Protein AF-A0AA51HCH2-F1 (afdb_monomer)

Sequence (78 aa):
MSENKQISRKEFIKSMGYTAAGVVAAGSLGGLLTGCSTSAPAADVDTSQAPEFPWPYKKLDPAVVEAAAFQGYKEKGG

Solvent-accessible surface area (backbone atoms only — not comparable to full-atom values): 5042 Å² total; per-residue (Å²): 134,88,79,79,77,78,76,49,74,68,57,48,53,51,51,50,49,53,52,52,52,48,51,50,52,50,50,51,49,45,54,57,45,39,73,77,54,57,74,58,76,77,66,93,62,78,61,92,72,61,77,67,84,80,72,85,87,72,93,75,60,68,70,62,51,51,54,52,51,52,50,48,41,70,74,69,69,113

pLDDT: mean 70.5, std 14.48, range [36.12, 94.31]

Structure (mmCIF, N/CA/C/O backbone):
data_AF-A0AA51HCH2-F1
#
_entry.id   AF-A0AA51HCH2-F1
#
loop_
_atom_site.group_PDB
_atom_site.id
_atom_site.type_symbol
_atom_site.label_atom_id
_atom_site.label_alt_id
_atom_site.label_comp_id
_atom_site.label_asym_id
_atom_site.label_entity_id
_atom_site.label_seq_id
_atom_site.pdbx_PDB_ins_code
_atom_site.Cartn_x
_atom_site.Cartn_y
_atom_site.Cartn_z
_atom_site.occupancy
_atom_site.B_iso_or_equiv
_atom_site.auth_seq_id
_atom_site.auth_comp_id
_atom_site.auth_asym_id
_atom_site.auth_atom_id
_atom_site.pdbx_PDB_model_num
ATOM 1 N N . MET A 1 1 ? -43.106 14.798 31.551 1.00 36.12 1 MET A N 1
ATOM 2 C CA . MET A 1 1 ? -42.028 15.061 32.525 1.00 36.12 1 MET A CA 1
ATOM 3 C C . MET A 1 1 ? -40.715 15.008 31.765 1.00 36.12 1 MET A C 1
ATOM 5 O O . MET A 1 1 ? -40.293 13.920 31.403 1.00 36.12 1 MET A O 1
ATOM 9 N N . SER A 1 2 ? -40.133 16.156 31.414 1.00 49.91 2 SER A N 1
ATOM 10 C CA . SER A 1 2 ? -38.815 16.190 30.768 1.00 49.91 2 SER A CA 1
ATOM 11 C C . SER A 1 2 ? -37.758 16.085 31.858 1.00 49.91 2 SER A C 1
ATOM 13 O O . SER A 1 2 ? -37.501 17.041 32.588 1.00 49.91 2 SER A O 1
ATOM 15 N N . GLU A 1 3 ? -37.217 14.886 32.022 1.00 51.69 3 GLU A N 1
ATOM 16 C CA . GLU A 1 3 ? -36.195 14.582 33.013 1.00 51.69 3 GLU A CA 1
ATOM 17 C C . GLU A 1 3 ? -34.873 15.219 32.559 1.00 51.69 3 GLU A C 1
ATOM 19 O O . GLU A 1 3 ? -34.174 14.715 31.681 1.00 51.69 3 GLU A O 1
ATOM 24 N N . ASN A 1 4 ? -34.554 16.391 33.111 1.00 58.78 4 ASN A N 1
ATOM 25 C CA . ASN A 1 4 ? -33.266 17.046 32.904 1.00 58.78 4 ASN A CA 1
ATOM 26 C C . ASN A 1 4 ? -32.187 16.235 33.629 1.00 58.78 4 ASN A C 1
ATOM 28 O O . ASN A 1 4 ? -31.877 16.489 34.794 1.00 58.78 4 ASN A O 1
ATOM 32 N N . LYS A 1 5 ? -31.642 15.223 32.947 1.00 65.25 5 LYS A N 1
ATOM 33 C CA . LYS A 1 5 ? -30.565 14.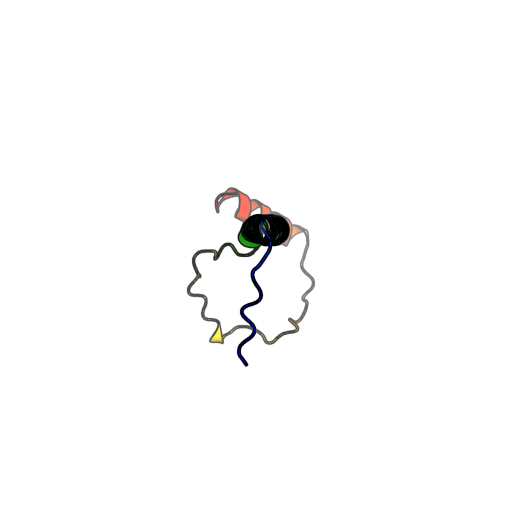371 33.455 1.00 65.25 5 LYS A CA 1
ATOM 34 C C . LYS A 1 5 ? -29.299 15.212 33.620 1.00 65.25 5 LYS A C 1
ATOM 36 O O . LYS A 1 5 ? -28.527 15.386 32.681 1.00 65.25 5 LYS A O 1
ATOM 41 N N . GLN A 1 6 ? -29.111 15.769 34.815 1.00 72.25 6 GLN A N 1
ATOM 42 C CA . GLN A 1 6 ? -27.917 16.532 35.168 1.00 72.25 6 GLN A CA 1
ATOM 43 C C . GLN A 1 6 ? -26.695 15.620 35.020 1.00 72.25 6 GLN A C 1
ATOM 45 O O . GLN A 1 6 ? -26.543 14.631 35.739 1.00 72.25 6 GLN A O 1
ATOM 50 N N . ILE A 1 7 ? -25.848 15.913 34.034 1.00 76.81 7 ILE A N 1
ATOM 51 C CA . ILE A 1 7 ? -24.656 15.117 33.761 1.00 76.81 7 ILE A CA 1
ATOM 52 C C . ILE A 1 7 ? -23.623 15.407 34.860 1.00 76.81 7 ILE A C 1
ATOM 54 O O . ILE A 1 7 ? -23.354 16.564 35.189 1.00 76.81 7 ILE A O 1
ATOM 58 N N . SER A 1 8 ? -23.062 14.370 35.484 1.00 82.94 8 SER A N 1
ATOM 59 C CA . SER A 1 8 ? -22.038 14.583 36.514 1.00 82.94 8 SER A CA 1
ATOM 60 C C . SER A 1 8 ? -20.742 15.094 35.873 1.00 82.94 8 SER A C 1
ATOM 62 O O . SER A 1 8 ? -20.439 14.750 34.730 1.00 82.94 8 SER A O 1
ATOM 64 N N . ARG A 1 9 ? -19.926 15.864 36.610 1.00 80.00 9 ARG A N 1
ATOM 65 C CA . ARG A 1 9 ? -18.621 16.362 36.117 1.00 80.00 9 ARG A CA 1
ATOM 66 C C . ARG A 1 9 ? -17.731 15.237 35.578 1.00 80.00 9 ARG A C 1
ATOM 68 O O . ARG A 1 9 ? -17.022 15.429 34.598 1.00 80.00 9 ARG A O 1
ATOM 75 N N . LYS A 1 10 ? -17.801 14.051 36.191 1.00 80.38 10 LYS A N 1
ATOM 76 C CA . LYS A 1 10 ? -17.076 12.854 35.748 1.00 80.38 10 LYS A CA 1
ATOM 77 C C . LYS A 1 10 ? -17.582 12.352 34.395 1.00 80.38 10 LYS A C 1
ATOM 79 O O . LYS A 1 10 ? -16.771 12.046 33.529 1.00 80.38 10 LYS A O 1
ATOM 84 N N . GLU A 1 11 ? -18.898 12.301 34.205 1.00 79.56 11 GLU A N 1
ATOM 85 C CA . GLU A 1 11 ? -19.506 11.887 32.935 1.00 79.56 11 GLU A CA 1
ATOM 86 C C . GLU A 1 11 ? -19.270 12.919 31.827 1.00 79.56 11 GLU A C 1
ATOM 88 O O . GLU A 1 11 ? -19.052 12.541 30.682 1.00 79.56 11 GLU A O 1
ATOM 93 N N . PHE A 1 12 ? -19.217 14.206 32.174 1.00 81.06 12 PHE A N 1
ATOM 94 C CA . PHE A 1 12 ? -18.852 15.280 31.252 1.00 81.06 12 PHE A CA 1
ATOM 95 C C . PHE A 1 12 ? -17.386 15.201 30.799 1.00 81.06 12 PHE A C 1
ATOM 97 O O . PHE A 1 12 ? -17.102 15.246 29.609 1.00 81.06 12 PHE A O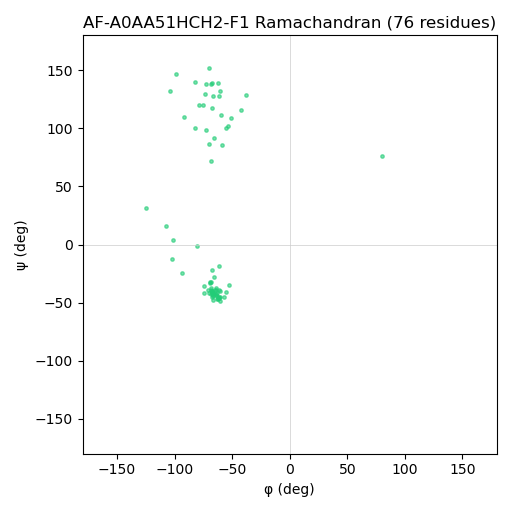 1
ATOM 104 N N . ILE A 1 13 ? -16.436 15.023 31.724 1.00 82.75 13 ILE A N 1
ATOM 105 C CA . ILE A 1 13 ? -15.013 14.872 31.368 1.00 82.75 13 ILE A CA 1
ATOM 106 C C . ILE A 1 13 ? -14.799 13.596 30.547 1.00 82.75 13 ILE A C 1
ATOM 108 O O . ILE A 1 13 ? -14.044 13.595 29.578 1.00 82.75 13 ILE A O 1
ATOM 112 N N . LYS A 1 14 ? -15.495 12.510 30.903 1.00 77.69 14 LYS A N 1
ATOM 113 C CA . LYS A 1 14 ? -15.452 11.253 30.157 1.00 77.69 14 LYS A CA 1
ATOM 114 C C . LYS A 1 14 ? -16.009 11.430 28.743 1.00 77.69 14 LYS A C 1
ATOM 116 O O . LYS A 1 14 ? -15.358 11.001 27.796 1.00 77.69 14 LYS A O 1
ATOM 121 N N . SER A 1 15 ? -17.159 12.088 28.582 1.00 71.50 15 SER A N 1
ATOM 122 C CA . SER A 1 15 ? -17.746 12.336 27.261 1.00 71.50 15 SER A CA 1
ATOM 123 C C . SER A 1 15 ? -16.863 13.238 26.401 1.00 71.50 15 SER A C 1
ATOM 125 O O . SER A 1 15 ? -16.622 12.891 25.250 1.00 71.50 15 SER A O 1
ATOM 127 N N . MET A 1 16 ? -16.298 14.310 26.970 1.00 70.81 16 MET A N 1
ATOM 128 C CA . MET A 1 16 ? -15.313 15.165 26.297 1.00 70.81 16 MET A CA 1
ATOM 129 C C . MET A 1 16 ? -14.051 14.401 25.884 1.00 70.81 16 MET A C 1
ATOM 131 O O . MET A 1 16 ? -13.520 14.628 24.801 1.00 70.81 16 MET A O 1
ATOM 135 N N . GLY A 1 17 ? -13.568 13.485 26.728 1.00 66.81 17 GLY A N 1
ATOM 136 C CA . GLY A 1 17 ? -12.423 12.632 26.412 1.00 66.81 17 GLY A CA 1
ATOM 137 C C . GLY A 1 17 ? -12.695 11.706 25.224 1.00 66.81 17 GLY A C 1
ATOM 138 O O . GLY A 1 17 ? -11.843 11.572 24.348 1.00 66.81 17 GLY A O 1
ATOM 139 N N . TYR A 1 18 ? -13.895 11.119 25.147 1.00 69.19 18 TYR A N 1
ATOM 140 C CA . TYR A 1 18 ? -14.302 10.296 24.004 1.00 69.19 18 TYR A CA 1
ATOM 141 C C . TYR A 1 18 ? -14.445 11.105 22.712 1.00 69.19 18 TYR A C 1
ATOM 143 O O . TYR A 1 18 ? -13.988 10.642 21.669 1.00 69.19 18 TYR A O 1
ATOM 151 N N . THR A 1 19 ? -15.025 12.310 22.752 1.00 67.00 19 THR A N 1
ATOM 152 C CA . THR A 1 19 ? -15.087 13.170 21.560 1.00 67.00 19 THR A CA 1
ATOM 153 C C . THR A 1 19 ? -13.707 13.642 21.129 1.00 67.00 19 THR A C 1
ATOM 155 O O . THR A 1 19 ? -13.416 13.601 19.940 1.00 67.00 19 THR A O 1
ATOM 158 N N . ALA A 1 20 ? -12.830 14.027 22.059 1.00 65.31 20 ALA A N 1
ATOM 159 C CA . ALA A 1 20 ? -11.464 14.429 21.730 1.00 65.31 20 ALA A CA 1
ATOM 160 C C . ALA A 1 20 ? -10.666 13.277 21.097 1.00 65.31 20 ALA A C 1
ATOM 162 O O . ALA A 1 20 ? -10.052 13.462 20.049 1.00 65.31 20 ALA A O 1
ATOM 163 N N . ALA A 1 21 ? -10.729 12.071 21.674 1.00 62.50 21 ALA A N 1
ATOM 164 C CA . ALA A 1 21 ? -10.103 10.883 21.095 1.00 62.50 21 ALA A CA 1
ATOM 165 C C . ALA A 1 21 ? -10.691 10.538 19.715 1.00 62.50 21 ALA A C 1
ATOM 167 O O . ALA A 1 21 ? -9.945 10.197 18.801 1.00 62.50 21 ALA A O 1
ATOM 168 N N . GLY A 1 22 ? -12.009 10.687 19.543 1.00 66.62 22 GLY A N 1
ATOM 169 C CA . GLY A 1 22 ? -12.690 10.498 18.263 1.00 66.62 22 GLY A CA 1
ATOM 170 C C . GLY A 1 22 ? -12.255 11.502 17.195 1.00 66.62 22 GLY A C 1
ATOM 171 O O . GLY A 1 22 ? -11.985 11.101 16.070 1.00 66.62 22 GLY A O 1
ATOM 172 N N . VAL A 1 23 ? -12.119 12.787 17.538 1.00 67.19 23 VAL A N 1
ATOM 173 C CA . VAL A 1 23 ? -11.648 13.836 16.616 1.00 67.19 23 VAL A CA 1
ATOM 174 C C . VAL A 1 23 ? -10.175 13.648 16.263 1.00 67.19 23 VAL A C 1
ATOM 176 O O . VAL A 1 23 ? -9.812 13.820 15.107 1.00 67.19 23 VAL A O 1
ATOM 179 N N . VAL A 1 24 ? -9.324 13.249 17.212 1.00 67.94 24 VAL A N 1
ATOM 180 C CA . VAL A 1 24 ? -7.911 12.951 16.927 1.00 67.94 24 VAL A CA 1
ATOM 181 C C . VAL A 1 24 ? -7.778 11.707 16.051 1.00 67.94 24 VAL A C 1
ATOM 183 O O . VAL A 1 24 ? -6.999 11.730 15.107 1.00 67.94 24 VAL A O 1
ATOM 186 N N . ALA A 1 25 ? -8.554 10.650 16.305 1.00 63.41 25 ALA A N 1
ATOM 187 C CA . ALA A 1 25 ? -8.568 9.451 15.468 1.00 63.41 25 ALA A CA 1
ATOM 188 C C . ALA A 1 25 ? -9.134 9.729 14.067 1.00 63.41 25 ALA A C 1
ATOM 190 O O . ALA A 1 25 ? -8.560 9.298 13.074 1.00 63.41 25 ALA A O 1
ATOM 191 N N . ALA A 1 26 ? -10.226 10.488 13.959 1.00 62.78 26 ALA A N 1
ATOM 192 C CA . ALA A 1 26 ? -10.792 10.891 12.674 1.00 62.78 26 ALA A CA 1
ATOM 193 C C . ALA A 1 26 ? -9.896 11.897 11.937 1.00 62.78 26 ALA A C 1
ATOM 195 O O . ALA A 1 26 ? -9.831 11.863 10.717 1.00 62.78 26 ALA A O 1
ATOM 196 N N . GLY A 1 27 ? -9.177 12.764 12.651 1.00 60.19 27 GLY A N 1
ATOM 197 C CA . GLY A 1 27 ? -8.216 13.710 12.088 1.00 60.19 27 GLY A CA 1
ATOM 198 C C . GLY A 1 27 ? -6.912 13.044 11.647 1.00 60.19 27 GLY A C 1
ATOM 199 O O . GLY A 1 27 ? -6.362 13.415 10.614 1.00 60.19 27 GLY A O 1
ATOM 200 N N . SER A 1 28 ? -6.437 12.023 12.368 1.00 61.19 28 SER A N 1
ATOM 201 C CA . SER A 1 28 ? -5.260 11.236 11.980 1.00 61.19 28 SER A CA 1
ATOM 202 C C . SER A 1 28 ? -5.571 10.284 10.827 1.00 61.19 28 SER A C 1
ATOM 204 O O . SER A 1 28 ? -4.803 10.222 9.869 1.00 61.19 28 SER A O 1
ATOM 206 N N . LEU A 1 29 ? -6.732 9.621 10.854 1.00 60.06 29 LEU A N 1
ATOM 207 C CA . LEU A 1 29 ? -7.256 8.884 9.706 1.00 60.06 29 LEU A CA 1
ATOM 208 C C . LEU A 1 29 ? -7.566 9.827 8.548 1.00 60.06 29 LEU A C 1
ATOM 210 O O . LEU A 1 29 ? -7.277 9.476 7.421 1.00 60.06 29 LEU A O 1
ATOM 214 N N . GLY A 1 30 ? -8.078 11.029 8.804 1.00 59.28 30 GLY A N 1
ATOM 215 C CA . GLY A 1 30 ? -8.307 12.064 7.802 1.00 59.28 30 GLY A CA 1
ATOM 216 C C . GLY A 1 30 ? -7.014 12.502 7.124 1.00 59.28 30 GLY A C 1
ATOM 217 O O . GLY A 1 30 ? -6.978 12.550 5.906 1.00 59.28 30 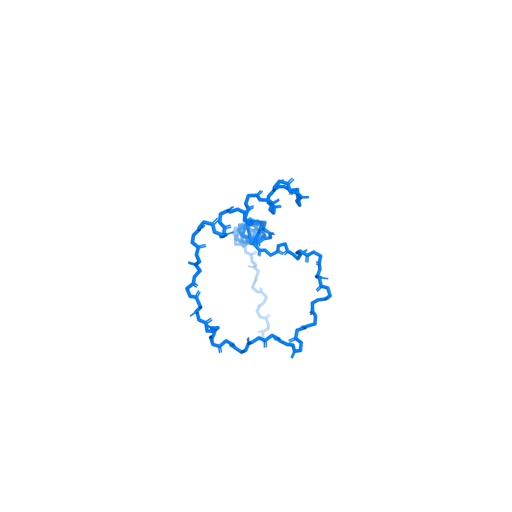GLY A O 1
ATOM 218 N N . GLY A 1 31 ? -5.927 12.732 7.866 1.00 62.56 31 GLY A N 1
ATOM 219 C CA . GLY A 1 31 ? -4.610 13.049 7.297 1.00 62.56 31 GLY A CA 1
ATOM 220 C C . GLY A 1 31 ? -3.980 11.885 6.523 1.00 62.56 31 GLY A C 1
ATOM 221 O O . GLY A 1 31 ? -3.437 12.095 5.441 1.00 62.56 31 GLY A O 1
ATOM 222 N N . LEU A 1 32 ? -4.111 10.648 7.020 1.00 60.25 32 LEU A N 1
ATOM 223 C CA . LEU A 1 32 ? -3.647 9.439 6.322 1.00 60.25 32 LEU A CA 1
ATOM 224 C C . LEU A 1 32 ? -4.476 9.147 5.064 1.00 60.25 32 LEU A C 1
ATOM 226 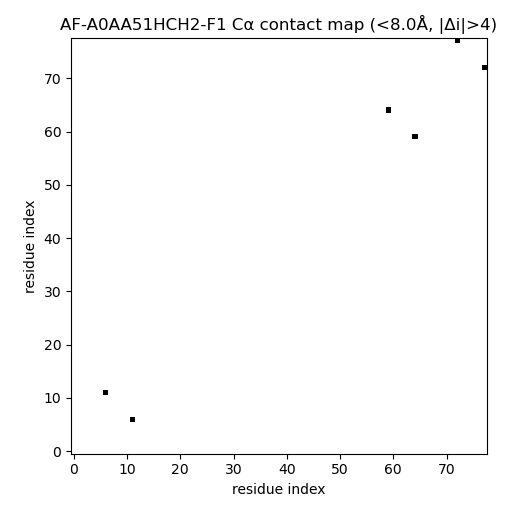O O . LEU A 1 32 ? -3.925 8.844 4.008 1.00 60.25 32 LEU A O 1
ATOM 230 N N . LEU A 1 33 ? -5.797 9.291 5.156 1.00 59.41 33 LEU A N 1
ATOM 231 C CA . LEU A 1 33 ? -6.716 9.16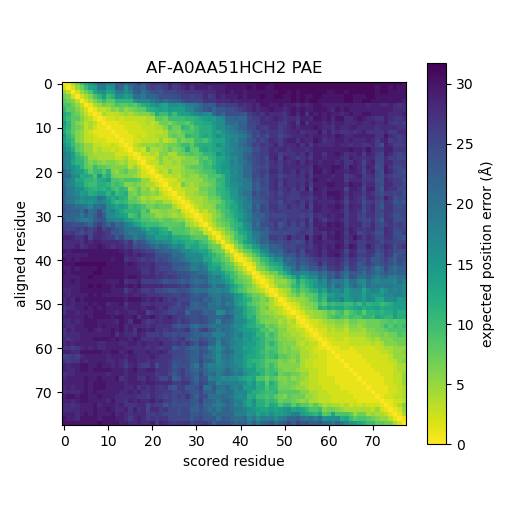9 4.034 1.00 59.41 33 LEU A CA 1
ATOM 232 C C . LEU A 1 33 ? -6.529 10.324 3.062 1.00 59.41 33 LEU A C 1
ATOM 234 O O . LEU A 1 33 ? -6.665 10.058 1.885 1.00 59.41 33 LEU A O 1
ATOM 238 N N . THR A 1 34 ? -6.163 11.544 3.476 1.00 56.62 34 THR A N 1
ATOM 239 C CA . THR A 1 34 ? -5.819 12.676 2.579 1.00 56.62 34 THR A CA 1
ATOM 240 C C . THR A 1 34 ? -4.523 12.416 1.805 1.00 56.62 34 THR A C 1
ATOM 242 O O . THR A 1 34 ? -4.344 12.946 0.718 1.00 56.62 34 THR A O 1
ATOM 245 N N . GLY A 1 35 ? -3.650 11.523 2.280 1.00 52.12 35 GLY A N 1
ATOM 246 C CA . GLY A 1 35 ? -2.564 10.971 1.461 1.00 52.12 35 GLY A CA 1
ATOM 247 C C . GLY A 1 35 ? -3.063 10.102 0.293 1.00 52.12 35 GLY A C 1
ATOM 248 O O . GLY A 1 35 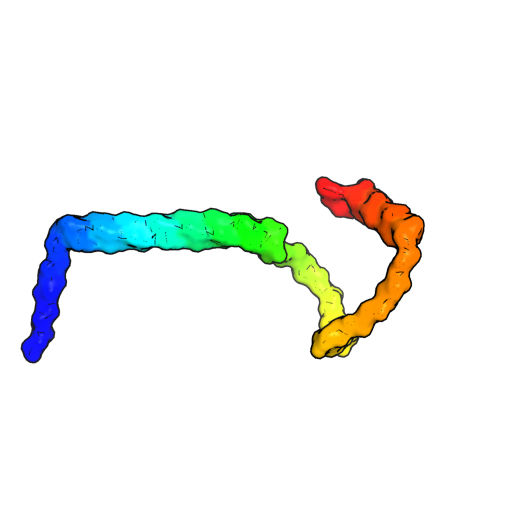? -2.425 10.061 -0.753 1.00 52.12 35 GLY A O 1
ATOM 249 N N . CYS A 1 36 ? -4.233 9.467 0.435 1.00 53.97 36 CYS A N 1
ATOM 250 C CA . CYS A 1 36 ? -4.914 8.683 -0.611 1.00 53.97 36 CYS A CA 1
ATOM 251 C C . CYS A 1 36 ? -6.095 9.417 -1.282 1.00 53.97 36 CYS A C 1
ATOM 253 O O . CYS A 1 36 ? -6.609 8.965 -2.298 1.00 53.97 36 CYS A O 1
ATOM 255 N N . SER A 1 37 ? -6.542 10.527 -0.701 1.00 52.97 37 SER A N 1
ATOM 256 C CA . SER A 1 37 ? -7.630 11.405 -1.141 1.00 52.97 37 SER A CA 1
ATOM 257 C C . SER A 1 37 ? -7.124 12.829 -1.269 1.00 52.97 37 SER A C 1
ATOM 259 O O . SER A 1 37 ? -7.879 13.788 -1.118 1.00 52.97 37 SER A O 1
ATOM 261 N N . THR A 1 38 ? -5.840 12.965 -1.626 1.00 47.34 38 THR A N 1
ATOM 262 C CA . THR A 1 38 ? -5.428 14.127 -2.387 1.00 47.34 38 THR A CA 1
ATOM 263 C C . THR A 1 38 ? -6.413 14.142 -3.541 1.00 47.34 38 THR A C 1
ATOM 265 O O . THR A 1 38 ? -6.432 13.245 -4.389 1.00 47.34 38 THR A O 1
ATOM 268 N N . SER A 1 39 ? -7.329 15.104 -3.517 1.00 51.06 39 SER A N 1
ATOM 269 C CA . SER A 1 39 ? -7.864 15.614 -4.754 1.00 51.06 39 SER A CA 1
ATOM 270 C C . SER A 1 39 ? -6.623 16.126 -5.464 1.00 51.06 39 SER A C 1
ATOM 272 O O . SER A 1 39 ? -6.260 17.296 -5.343 1.00 51.06 39 SER A O 1
ATOM 274 N N . ALA A 1 40 ? -5.940 15.215 -6.171 1.00 50.97 40 ALA A N 1
ATOM 275 C CA . ALA A 1 40 ? -5.173 15.564 -7.341 1.00 50.97 40 ALA A CA 1
ATOM 276 C C . ALA A 1 40 ? -6.029 16.620 -8.037 1.00 50.97 40 ALA A C 1
ATOM 278 O O . ALA A 1 40 ? -7.244 16.379 -8.122 1.00 50.97 40 ALA A O 1
ATOM 279 N N . PRO A 1 41 ? -5.470 17.797 -8.396 1.00 46.72 41 PRO A N 1
ATOM 280 C CA . PRO A 1 41 ? -6.247 18.859 -9.028 1.00 46.72 41 PRO A CA 1
ATOM 281 C C . PRO A 1 41 ? -7.136 18.161 -10.031 1.00 46.72 41 PRO A C 1
ATOM 283 O O . PRO A 1 41 ? -6.572 17.423 -10.840 1.00 46.72 41 PRO A O 1
ATOM 286 N N . ALA A 1 42 ? -8.462 18.220 -9.824 1.00 49.84 42 ALA A N 1
ATOM 287 C CA . ALA A 1 42 ? -9.392 17.380 -10.557 1.00 49.84 42 ALA A CA 1
ATOM 288 C C . ALA A 1 42 ? -9.060 17.633 -12.012 1.00 49.84 42 ALA A C 1
ATOM 290 O O . ALA A 1 42 ? -9.299 18.726 -12.525 1.00 49.84 42 ALA A O 1
ATOM 291 N N . ALA A 1 43 ? -8.342 16.687 -12.614 1.00 50.88 43 ALA A N 1
ATOM 292 C CA . ALA A 1 43 ? -8.019 16.811 -14.002 1.00 50.88 43 ALA A CA 1
ATOM 293 C C . ALA A 1 43 ? -9.402 16.834 -14.640 1.00 50.88 43 ALA A C 1
ATOM 295 O O . ALA A 1 43 ? -10.284 16.073 -14.229 1.00 50.88 43 ALA A O 1
ATOM 296 N N . ASP 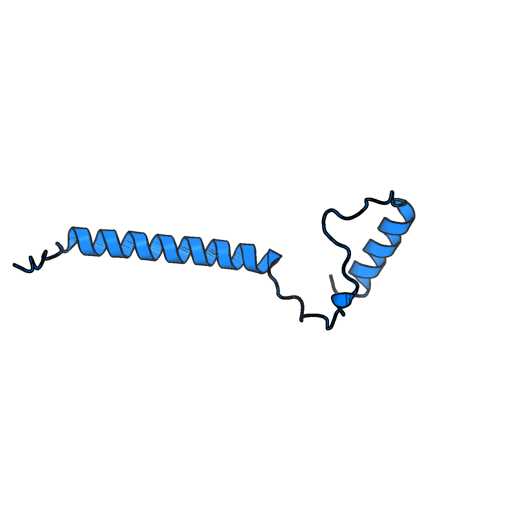A 1 44 ? -9.629 17.783 -15.536 1.00 48.62 44 ASP A N 1
ATOM 297 C CA . ASP A 1 44 ? -10.835 17.816 -16.348 1.00 48.62 44 ASP A CA 1
ATOM 298 C C . ASP A 1 44 ? -10.726 16.606 -17.291 1.00 48.62 44 ASP A C 1
ATOM 300 O O . ASP A 1 44 ? -10.299 16.691 -18.439 1.00 48.62 44 ASP A O 1
ATOM 304 N N . VAL A 1 45 ? -10.891 15.416 -16.714 1.00 55.75 45 VAL A N 1
ATOM 305 C CA . VAL A 1 45 ? -10.871 14.145 -17.408 1.00 55.75 45 VAL A CA 1
ATOM 306 C C . VAL A 1 45 ? -12.320 13.924 -17.739 1.00 55.75 45 VAL A C 1
ATOM 308 O O . VAL A 1 45 ? -13.138 13.716 -16.843 1.00 55.75 45 VAL A O 1
ATOM 311 N N . ASP A 1 46 ? -12.637 14.021 -19.021 1.00 59.75 46 ASP A N 1
ATOM 312 C CA . ASP A 1 46 ? -13.945 13.650 -19.523 1.00 59.75 46 ASP A CA 1
ATOM 313 C C . ASP A 1 46 ? -14.244 12.196 -19.118 1.00 59.75 46 ASP A C 1
ATOM 315 O O . ASP A 1 46 ? -13.743 11.230 -19.700 1.00 59.75 46 ASP A O 1
ATOM 319 N N . THR A 1 47 ? -15.038 12.044 -18.059 1.00 63.69 47 THR A N 1
ATOM 320 C CA . THR A 1 47 ? -15.435 10.742 -17.515 1.00 63.69 47 THR A CA 1
ATOM 321 C C . THR A 1 47 ? -16.583 10.119 -18.300 1.00 63.69 47 THR A C 1
ATOM 323 O O . THR A 1 47 ? -16.949 8.978 -18.026 1.00 63.69 47 THR A O 1
ATOM 326 N N . SER A 1 48 ? -17.096 10.795 -19.336 1.00 69.50 48 SER A N 1
ATOM 327 C CA . SER A 1 48 ? -18.089 10.230 -20.260 1.00 69.50 48 SER A CA 1
ATOM 328 C C . SER A 1 48 ? -17.556 8.996 -21.001 1.00 69.50 48 SER A C 1
ATOM 330 O O . SER A 1 48 ? -18.331 8.214 -21.543 1.00 69.50 48 SER A O 1
ATOM 332 N N . GLN A 1 49 ? -16.229 8.818 -21.026 1.00 69.50 49 GLN A N 1
ATOM 333 C CA . GLN A 1 49 ? -15.516 7.684 -21.623 1.00 69.50 49 GLN A CA 1
ATOM 334 C C . GLN A 1 49 ? -15.041 6.654 -20.578 1.00 69.50 49 GLN A C 1
ATOM 336 O O . GLN A 1 49 ? -14.322 5.715 -20.927 1.00 69.50 49 GLN A O 1
ATOM 341 N N . ALA A 1 50 ? -15.371 6.828 -19.293 1.00 69.62 50 ALA A N 1
ATOM 342 C CA . ALA A 1 50 ? -14.886 5.938 -18.247 1.00 69.62 50 ALA A CA 1
ATOM 343 C C . ALA A 1 50 ? -15.483 4.525 -18.420 1.00 69.62 50 ALA A C 1
ATOM 345 O O . ALA A 1 50 ? -16.703 4.385 -18.527 1.00 69.62 50 ALA A O 1
ATOM 346 N N . PRO A 1 51 ? -14.656 3.465 -18.446 1.00 73.50 51 PRO A N 1
ATOM 347 C CA . PRO A 1 51 ? -15.153 2.101 -18.569 1.00 73.50 51 PRO A CA 1
ATOM 348 C C . PRO A 1 51 ? -15.919 1.685 -17.309 1.00 73.50 51 PRO A C 1
ATOM 350 O O . PRO A 1 51 ? -15.482 1.962 -16.187 1.00 73.50 51 PRO A O 1
ATOM 353 N N . GLU A 1 52 ? -17.036 0.976 -17.492 1.00 80.31 52 GLU A N 1
ATOM 354 C CA . GLU A 1 52 ? -17.800 0.422 -16.375 1.00 80.31 52 GLU A CA 1
ATOM 355 C C . GLU A 1 52 ? -16.960 -0.589 -15.585 1.00 80.31 52 GLU A C 1
ATOM 357 O O . GLU A 1 52 ? -16.198 -1.389 -16.137 1.00 80.31 52 GLU A O 1
ATOM 362 N N . PHE A 1 53 ? -17.086 -0.532 -14.261 1.00 75.62 53 PHE A N 1
ATOM 363 C CA . PHE A 1 53 ? -16.462 -1.501 -13.372 1.00 75.62 53 PHE A CA 1
ATOM 364 C C . PHE A 1 53 ? -17.199 -2.852 -13.471 1.00 75.62 53 PHE A C 1
ATOM 366 O O . PHE A 1 53 ? -18.431 -2.855 -13.444 1.00 75.62 53 PHE A O 1
ATOM 373 N N . PRO A 1 54 ? -16.503 -4.006 -13.504 1.00 84.56 54 PRO A N 1
ATOM 374 C CA . PRO A 1 54 ? -15.059 -4.198 -13.365 1.00 84.56 54 PRO A CA 1
ATOM 375 C C . PRO A 1 54 ? -14.280 -3.957 -14.662 1.00 84.56 54 PRO A C 1
ATOM 377 O O . PRO A 1 54 ? -14.675 -4.393 -15.742 1.00 84.56 54 PRO A O 1
ATOM 380 N N . TRP A 1 55 ? -13.114 -3.321 -14.540 1.00 81.75 55 TRP A 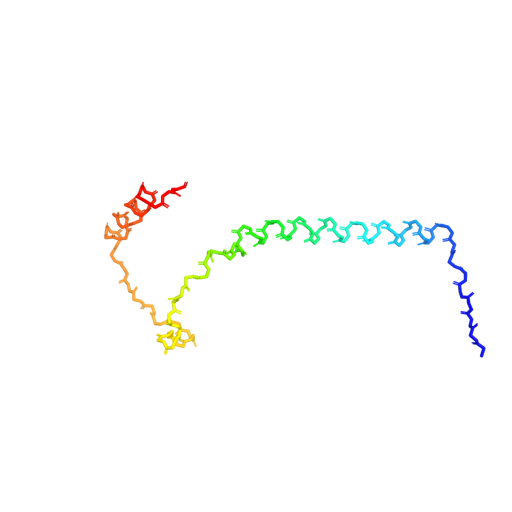N 1
ATOM 381 C CA . TRP A 1 55 ? -12.283 -3.019 -15.701 1.00 81.75 55 TRP A CA 1
ATOM 382 C C . TRP A 1 55 ? -11.693 -4.286 -16.336 1.00 81.75 55 TRP A C 1
ATOM 384 O O . TRP A 1 55 ? -11.187 -5.158 -15.619 1.00 81.75 55 TRP A O 1
ATOM 394 N N . PRO A 1 56 ? -11.682 -4.385 -17.677 1.00 83.38 56 PRO A N 1
ATOM 395 C CA . PRO A 1 56 ? -11.048 -5.502 -18.359 1.00 83.38 56 PRO A CA 1
ATOM 396 C C . PRO A 1 56 ? -9.528 -5.453 -18.155 1.00 83.38 56 PRO A C 1
ATOM 398 O O . PRO A 1 56 ? -8.851 -4.516 -18.581 1.00 83.38 56 PRO A O 1
ATOM 401 N N . TYR A 1 57 ? -8.971 -6.481 -17.511 1.00 82.06 57 TYR A N 1
ATOM 402 C CA . TYR A 1 57 ? -7.531 -6.572 -17.276 1.00 82.06 57 TYR A CA 1
ATOM 403 C C . TYR A 1 57 ? -6.784 -6.959 -18.559 1.00 82.06 57 TYR A C 1
ATOM 405 O O . TYR A 1 57 ? -6.987 -8.041 -19.114 1.00 82.06 57 TYR A O 1
ATOM 413 N N . LYS A 1 58 ? -5.865 -6.097 -19.003 1.00 84.06 58 LYS A N 1
ATOM 414 C CA . LYS A 1 58 ? -4.924 -6.389 -20.089 1.00 84.06 58 LYS A CA 1
ATOM 415 C C . LYS A 1 58 ? -3.548 -6.675 -19.498 1.00 84.06 58 LYS A C 1
ATOM 417 O O . LYS A 1 58 ? -3.054 -5.901 -18.683 1.00 84.06 58 LYS A O 1
ATOM 422 N N . LYS A 1 59 ? -2.910 -7.765 -19.935 1.00 90.81 59 LYS A N 1
ATOM 423 C CA . LYS A 1 59 ? -1.516 -8.045 -19.565 1.00 90.81 59 LYS A CA 1
ATOM 424 C C . LYS A 1 59 ? -0.620 -6.922 -20.082 1.00 90.81 59 LYS A C 1
ATOM 426 O O . LYS A 1 59 ? -0.677 -6.578 -21.262 1.00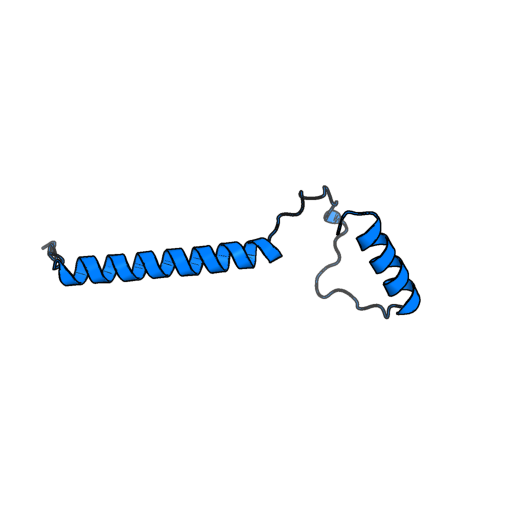 90.81 59 LYS A O 1
ATOM 431 N N . LEU A 1 60 ? 0.185 -6.374 -19.183 1.00 88.12 60 LEU A N 1
ATOM 432 C CA . LEU A 1 60 ? 1.157 -5.333 -19.480 1.00 88.12 60 LEU A CA 1
ATOM 433 C C . LEU A 1 60 ? 2.545 -5.957 -19.640 1.00 88.12 60 LEU A C 1
ATOM 435 O O . LEU A 1 60 ? 2.860 -6.942 -18.973 1.00 88.12 60 LEU A O 1
ATOM 439 N N . ASP A 1 61 ? 3.354 -5.377 -20.523 1.00 94.31 61 ASP A N 1
ATOM 440 C CA . ASP A 1 61 ? 4.770 -5.720 -20.651 1.00 94.31 61 ASP A CA 1
ATOM 441 C C . ASP A 1 61 ? 5.560 -5.025 -19.527 1.00 94.31 61 ASP A C 1
ATOM 443 O O . ASP A 1 61 ? 5.530 -3.789 -19.451 1.00 94.31 61 ASP A O 1
ATOM 447 N N . PRO A 1 62 ? 6.260 -5.775 -18.657 1.00 93.62 62 PRO A N 1
ATOM 448 C CA . PRO A 1 62 ? 7.013 -5.201 -17.548 1.00 93.62 62 PRO A CA 1
ATOM 449 C C . PRO A 1 62 ? 8.038 -4.143 -17.971 1.00 93.62 62 PRO A C 1
ATOM 451 O O . PRO A 1 62 ? 8.130 -3.108 -17.317 1.00 93.62 62 PRO A O 1
ATOM 454 N N . ALA A 1 63 ? 8.759 -4.354 -19.077 1.00 93.56 63 ALA A N 1
ATOM 455 C CA . ALA A 1 63 ? 9.835 -3.451 -19.492 1.00 93.56 63 ALA A CA 1
ATOM 456 C C . ALA A 1 63 ? 9.294 -2.085 -19.945 1.00 93.56 63 ALA A C 1
ATOM 458 O O . ALA A 1 63 ? 9.875 -1.035 -19.666 1.00 93.56 63 ALA A O 1
ATOM 459 N N . VAL A 1 64 ? 8.140 -2.094 -20.617 1.00 92.12 64 VAL A N 1
ATOM 460 C CA . VAL A 1 64 ? 7.468 -0.875 -21.086 1.00 92.12 64 VAL A CA 1
ATOM 461 C C . VAL A 1 64 ? 6.899 -0.085 -19.909 1.00 92.12 64 VAL A C 1
ATOM 463 O O . VAL A 1 64 ? 7.019 1.140 -19.866 1.00 92.12 64 VAL A O 1
ATOM 466 N N . VAL A 1 65 ? 6.298 -0.778 -18.937 1.00 92.56 65 VAL A N 1
ATOM 467 C CA . VAL A 1 65 ? 5.735 -0.139 -17.740 1.00 92.56 65 VAL A CA 1
ATOM 468 C C . VAL A 1 65 ? 6.834 0.458 -16.867 1.00 92.56 65 VAL A C 1
ATOM 470 O O . VAL A 1 65 ? 6.665 1.567 -16.370 1.00 92.56 65 VAL A O 1
ATOM 473 N N . GLU A 1 66 ? 7.962 -0.234 -16.711 1.00 90.25 66 GLU A N 1
ATOM 474 C CA . GLU A 1 66 ? 9.107 0.251 -15.936 1.00 90.25 66 GLU A CA 1
ATOM 475 C C . GLU A 1 66 ? 9.673 1.552 -16.516 1.00 90.25 66 GLU A C 1
ATOM 477 O O . GLU A 1 66 ? 9.823 2.538 -15.790 1.00 90.25 66 GLU A O 1
ATOM 482 N N . ALA A 1 67 ? 9.906 1.593 -17.831 1.00 91.12 67 ALA A N 1
ATOM 483 C CA . ALA A 1 67 ? 10.394 2.792 -18.506 1.00 91.12 67 ALA A CA 1
ATOM 484 C C . ALA A 1 67 ? 9.414 3.970 -18.357 1.00 91.12 67 ALA A C 1
ATOM 486 O O . ALA A 1 67 ? 9.822 5.078 -18.002 1.00 91.12 67 ALA A O 1
ATOM 487 N N . ALA A 1 68 ? 8.116 3.722 -18.561 1.00 87.56 68 ALA A N 1
ATOM 488 C CA . ALA A 1 68 ? 7.078 4.743 -18.432 1.00 87.56 68 ALA A CA 1
ATOM 489 C C . ALA A 1 68 ? 6.935 5.259 -16.990 1.00 87.56 68 ALA A C 1
ATOM 491 O O . ALA A 1 68 ? 6.764 6.460 -16.773 1.00 87.56 68 ALA A O 1
ATOM 492 N N . ALA A 1 69 ? 7.033 4.371 -15.997 1.00 87.88 69 ALA A N 1
ATOM 493 C CA . ALA A 1 69 ? 6.967 4.732 -14.585 1.00 87.88 69 ALA A CA 1
ATOM 494 C C . ALA A 1 69 ? 8.187 5.558 -14.158 1.00 87.88 69 ALA A C 1
ATOM 496 O O . ALA A 1 69 ? 8.032 6.589 -13.501 1.00 87.88 69 ALA A O 1
ATOM 497 N N . PHE A 1 70 ? 9.391 5.146 -14.569 1.00 89.75 70 PHE A N 1
ATOM 498 C CA . PHE A 1 70 ? 10.621 5.876 -14.273 1.00 89.75 70 PHE A CA 1
ATOM 499 C C . PHE A 1 70 ? 10.608 7.276 -14.890 1.00 89.75 70 PHE A C 1
ATOM 501 O O . PHE A 1 70 ? 10.899 8.258 -14.204 1.00 89.75 70 PHE A O 1
ATOM 508 N N . GLN A 1 71 ? 10.220 7.379 -16.163 1.00 89.62 71 GLN A N 1
ATOM 509 C CA . GLN A 1 71 ? 10.088 8.659 -16.846 1.00 89.62 71 GLN A CA 1
ATOM 510 C C . GLN A 1 71 ? 9.033 9.542 -16.168 1.00 89.62 71 GLN A C 1
ATOM 512 O O . GLN A 1 71 ? 9.306 10.702 -15.872 1.00 89.62 71 GLN A O 1
ATOM 517 N N . GLY A 1 72 ? 7.864 8.987 -15.835 1.00 89.06 72 GLY A N 1
ATOM 518 C CA . GLY A 1 72 ? 6.808 9.711 -15.128 1.00 89.06 72 GLY A CA 1
ATOM 519 C C . GLY A 1 72 ? 7.272 10.281 -13.785 1.00 89.06 72 GLY A C 1
ATOM 520 O O . GLY A 1 72 ? 7.040 11.456 -13.516 1.00 89.06 72 GLY A O 1
ATOM 521 N N . TYR A 1 73 ? 7.983 9.489 -12.979 1.00 84.94 73 TYR A N 1
ATOM 522 C CA . TYR A 1 73 ? 8.546 9.939 -11.702 1.00 84.94 73 TYR A CA 1
ATOM 523 C C . TYR A 1 73 ? 9.580 11.060 -11.882 1.00 84.94 73 TYR A C 1
ATOM 525 O O . TYR A 1 73 ? 9.570 12.055 -11.157 1.00 84.94 73 TYR A O 1
ATOM 533 N N . LYS A 1 74 ? 10.474 10.919 -12.867 1.00 86.25 74 LYS A N 1
ATOM 534 C CA . LYS A 1 74 ? 11.535 11.900 -13.124 1.00 86.25 74 LYS A CA 1
ATOM 535 C C . LYS A 1 74 ? 11.017 13.208 -13.715 1.00 86.25 74 LYS A C 1
ATOM 537 O O . LYS A 1 74 ? 11.520 14.263 -13.345 1.00 86.25 74 LYS A O 1
ATOM 542 N N . GLU A 1 75 ? 10.039 13.151 -14.612 1.00 81.50 75 GLU A N 1
ATOM 543 C CA . GLU A 1 75 ? 9.581 14.318 -15.373 1.00 81.50 75 GLU A CA 1
ATOM 544 C C . GLU A 1 75 ? 8.392 15.045 -14.732 1.00 81.50 75 GLU A C 1
ATOM 546 O O . GLU A 1 75 ? 8.223 16.239 -14.969 1.00 81.50 75 GLU A O 1
ATOM 551 N N . LYS A 1 76 ? 7.571 14.370 -13.912 1.00 70.75 76 LYS A N 1
ATOM 552 C CA . LYS A 1 76 ? 6.353 14.959 -13.315 1.00 70.75 76 LYS A CA 1
ATOM 553 C C . LYS A 1 76 ? 6.448 15.259 -11.815 1.00 70.75 76 LYS A C 1
ATOM 555 O O . LYS A 1 76 ? 5.424 15.541 -11.203 1.00 70.75 76 LYS A O 1
ATOM 560 N N . GLY A 1 77 ? 7.661 15.278 -11.257 1.00 61.56 77 GLY A N 1
ATOM 561 C CA . GLY A 1 77 ? 7.929 15.779 -9.903 1.00 61.56 77 GLY A CA 1
ATOM 562 C C . GLY A 1 77 ? 7.585 14.777 -8.806 1.00 61.56 77 GLY A C 1
ATOM 563 O O . GLY A 1 77 ? 6.558 14.915 -8.149 1.00 61.56 77 GLY A O 1
ATOM 564 N N . GLY A 1 78 ? 8.454 13.775 -8.654 1.00 50.09 78 GLY A N 1
ATOM 565 C CA . GLY A 1 78 ? 8.359 12.721 -7.643 1.00 50.09 78 GLY A CA 1
ATOM 566 C C . GLY A 1 78 ? 8.198 13.163 -6.194 1.00 50.09 78 GLY A C 1
ATOM 567 O O . GLY A 1 78 ? 8.611 14.293 -5.848 1.00 50.09 78 GLY A O 1
#

Foldseek 3Di:
DPPPPDQDPVNVVVVVVVVVVVCVVCVVVVVVVCVVVVPPVVPVPPCVPPDDPPDDDDDDDPVVVVVVVVCCCVPVPD

Mean predicted aligned error: 18.4 Å

Radius of gyration: 24.6 Å; Cα contacts (8 Å, |Δi|>4): 3; chains: 1; bounding box: 54×27×58 Å

Secondary structure (DSSP, 8-state):
--------HHHHHHHHHHHHHHHHHHHHHHHHHHHH----------GGGPPPSSPPPPPPPHHHHHHHHHHHHHHTT-